Protein AF-A0A6N3UJV8-F1 (afdb_monomer_lite)

Structure (mmCIF, N/CA/C/O backbone):
data_AF-A0A6N3UJV8-F1
#
_entry.id   AF-A0A6N3UJV8-F1
#
loop_
_atom_site.group_PDB
_atom_site.id
_atom_site.type_symbol
_atom_site.label_atom_id
_atom_site.label_alt_id
_atom_site.label_comp_id
_atom_site.label_asym_id
_atom_site.label_entity_id
_atom_site.label_seq_id
_atom_site.pdbx_PDB_ins_code
_atom_site.Cartn_x
_atom_site.Cartn_y
_atom_site.Cartn_z
_atom_site.occupancy
_atom_site.B_iso_or_equiv
_atom_site.auth_seq_id
_atom_site.auth_comp_id
_atom_site.auth_asym_id
_atom_site.auth_atom_id
_atom_site.pdbx_PDB_model_num
ATOM 1 N N . MET A 1 1 ? -66.567 1.136 19.446 1.00 53.69 1 MET A N 1
ATOM 2 C CA . MET A 1 1 ? -65.470 0.662 18.565 1.00 53.69 1 MET A CA 1
ATOM 3 C C . MET A 1 1 ? -64.205 1.534 18.658 1.00 53.69 1 MET A C 1
ATOM 5 O O . MET A 1 1 ? -63.487 1.667 17.682 1.00 53.69 1 MET A O 1
ATOM 9 N N . THR A 1 2 ? -63.887 2.127 19.817 1.00 59.41 2 THR A N 1
ATOM 10 C CA . THR A 1 2 ? -62.878 3.208 19.898 1.00 59.41 2 THR A CA 1
ATOM 11 C C . THR A 1 2 ? -61.662 2.881 20.770 1.00 59.41 2 THR A C 1
ATOM 13 O O . THR A 1 2 ? -60.576 3.353 20.480 1.00 59.41 2 THR A O 1
ATOM 16 N N . ARG A 1 3 ? -61.779 2.022 21.793 1.00 59.78 3 ARG A N 1
ATOM 17 C CA . ARG A 1 3 ? -60.669 1.743 22.732 1.00 59.78 3 ARG A CA 1
ATOM 18 C C . ARG A 1 3 ? -59.623 0.749 22.211 1.00 59.78 3 ARG A C 1
ATOM 20 O O . ARG A 1 3 ? -58.435 0.957 22.416 1.00 59.78 3 ARG A O 1
ATOM 27 N N . ALA A 1 4 ? -60.057 -0.296 21.505 1.00 60.94 4 ALA A N 1
ATOM 28 C CA . ALA A 1 4 ? -59.153 -1.307 20.949 1.00 60.94 4 ALA A CA 1
ATOM 29 C C . ALA A 1 4 ? -58.276 -0.742 19.816 1.00 60.94 4 ALA A C 1
ATOM 31 O O . ALA A 1 4 ? -57.086 -1.027 19.758 1.00 60.94 4 ALA A O 1
ATOM 32 N N . ALA A 1 5 ? -58.839 0.128 18.972 1.00 62.44 5 ALA A N 1
ATOM 33 C CA . ALA A 1 5 ? -58.093 0.806 17.912 1.00 62.44 5 ALA A CA 1
ATOM 34 C C . ALA A 1 5 ? -57.002 1.738 18.475 1.00 62.44 5 ALA A C 1
ATOM 36 O O . ALA A 1 5 ? -55.884 1.752 17.972 1.00 62.44 5 ALA A O 1
ATOM 37 N N . TRP A 1 6 ? -57.295 2.457 19.566 1.00 61.38 6 TRP A N 1
ATOM 38 C CA . TRP A 1 6 ? -56.322 3.319 20.245 1.00 61.38 6 TRP A CA 1
ATOM 39 C C . TRP A 1 6 ? -55.158 2.541 20.871 1.00 61.38 6 TRP A C 1
ATOM 41 O O . TRP A 1 6 ? -54.011 2.968 20.765 1.00 61.38 6 TRP A O 1
ATOM 51 N N . LEU A 1 7 ? -55.428 1.377 21.468 1.00 66.75 7 LEU A N 1
ATOM 52 C CA . LEU A 1 7 ? -54.382 0.519 22.035 1.00 66.75 7 LEU A CA 1
ATOM 53 C C . LEU A 1 7 ? -53.446 -0.045 20.955 1.00 66.75 7 LEU A C 1
ATOM 55 O O . LEU A 1 7 ? -52.239 -0.103 21.171 1.00 66.75 7 LEU A O 1
ATOM 59 N N . ILE A 1 8 ? -53.978 -0.389 19.779 1.00 71.25 8 ILE A N 1
ATOM 60 C CA . ILE A 1 8 ? -53.179 -0.881 18.646 1.00 71.25 8 ILE A CA 1
ATOM 61 C C . ILE A 1 8 ? -52.281 0.233 18.079 1.00 71.25 8 ILE A C 1
ATOM 63 O O . ILE A 1 8 ? -51.116 -0.021 17.778 1.00 71.25 8 ILE A O 1
ATOM 67 N N . VAL A 1 9 ? -52.770 1.477 18.005 1.00 71.19 9 VAL A N 1
ATOM 68 C CA . VAL A 1 9 ? -51.963 2.627 17.551 1.00 71.19 9 VAL A CA 1
ATOM 69 C C . VAL A 1 9 ? -50.834 2.954 18.539 1.00 71.19 9 VAL A C 1
ATOM 71 O O . VAL A 1 9 ? -49.702 3.176 18.115 1.00 71.19 9 VAL A O 1
ATOM 74 N N . ILE A 1 10 ? -51.099 2.923 19.851 1.00 69.69 10 ILE A N 1
ATOM 75 C CA . ILE A 1 10 ? -50.077 3.183 20.884 1.00 69.69 10 ILE A CA 1
ATOM 76 C C . ILE A 1 10 ? -48.995 2.091 20.884 1.00 69.69 10 ILE A C 1
ATOM 78 O O . ILE A 1 10 ? -47.807 2.402 20.965 1.00 69.69 10 ILE A O 1
ATOM 82 N N . CYS A 1 11 ? -49.382 0.820 20.733 1.00 67.50 11 CYS A N 1
ATOM 83 C CA . CYS A 1 11 ? -48.429 -0.291 20.646 1.00 67.50 11 CYS A CA 1
ATOM 84 C C . CYS A 1 11 ? -47.585 -0.231 19.358 1.00 67.50 11 CYS A C 1
ATOM 86 O O . CYS A 1 11 ? -46.389 -0.513 19.388 1.00 67.50 11 CYS A O 1
ATOM 88 N N . GLY A 1 12 ? -48.178 0.207 18.240 1.00 68.50 12 GLY A N 1
ATOM 89 C CA . GLY A 1 12 ? -47.469 0.411 16.974 1.00 68.50 12 GLY A CA 1
ATOM 90 C C . GLY A 1 12 ? -46.432 1.540 17.016 1.00 68.50 12 GLY A C 1
ATOM 91 O O . GLY A 1 12 ? -45.367 1.408 16.415 1.00 68.50 12 GLY A O 1
ATOM 92 N N . LEU A 1 13 ? -46.692 2.625 17.760 1.00 65.44 13 LEU A N 1
ATOM 93 C CA . LEU A 1 13 ? -45.719 3.714 17.942 1.00 65.44 13 LEU A CA 1
ATOM 94 C C . LEU A 1 13 ? -44.533 3.316 18.837 1.00 65.44 13 LEU A C 1
ATOM 96 O O . LEU A 1 13 ? -43.424 3.800 18.618 1.00 65.44 13 LEU A O 1
ATOM 100 N N . ALA A 1 14 ? -44.737 2.421 19.809 1.00 67.50 14 ALA A N 1
ATOM 101 C CA . ALA A 1 14 ? -43.677 1.972 20.717 1.00 67.50 14 ALA A CA 1
ATOM 102 C C . ALA A 1 14 ? -42.589 1.125 20.021 1.00 67.50 14 ALA A C 1
ATOM 104 O O . ALA A 1 14 ? -41.463 1.050 20.506 1.00 67.50 14 ALA A O 1
ATOM 105 N N . LEU A 1 15 ? -42.893 0.530 18.861 1.00 63.72 15 LEU A N 1
ATOM 106 C CA . LEU A 1 15 ? -41.964 -0.308 18.090 1.00 63.72 15 LEU A CA 1
ATOM 107 C C . LEU A 1 15 ? -40.994 0.486 17.192 1.00 63.72 15 LEU A C 1
ATOM 109 O O . LEU A 1 15 ? -40.090 -0.104 16.608 1.00 63.72 15 LEU A O 1
ATOM 113 N N . GLN A 1 16 ? -41.133 1.813 17.087 1.00 65.56 16 GLN A N 1
ATOM 114 C CA . GLN A 1 16 ? -40.237 2.658 16.273 1.00 65.56 16 GLN A CA 1
ATOM 115 C C . GLN A 1 16 ? -38.896 2.968 16.976 1.00 65.56 16 GLN A C 1
ATOM 117 O O . GLN A 1 16 ? -38.000 3.571 16.385 1.00 65.56 16 GLN A O 1
ATOM 122 N N . GLY A 1 17 ? -38.735 2.578 18.243 1.00 67.00 17 GLY A N 1
ATOM 123 C CA . GLY A 1 17 ? -37.595 2.961 19.072 1.00 67.00 17 GLY A CA 1
ATOM 124 C C . GLY A 1 17 ? -36.542 1.869 19.220 1.00 67.00 17 GLY A C 1
ATOM 125 O O . GLY A 1 17 ? -36.471 1.274 20.282 1.00 67.00 17 GLY A O 1
ATOM 126 N N . CYS A 1 18 ? -35.715 1.623 18.198 1.00 70.62 18 CYS A N 1
ATOM 127 C CA . CYS A 1 18 ? -34.376 1.032 18.384 1.00 70.62 18 CYS A CA 1
ATOM 128 C C . CYS A 1 18 ? -33.536 1.101 17.095 1.00 70.62 18 CYS A C 1
ATOM 130 O O . CYS A 1 18 ? -33.082 0.088 16.572 1.00 70.62 18 CYS A O 1
ATOM 132 N N . THR A 1 19 ? -33.303 2.305 16.563 1.00 69.31 19 THR A N 1
ATOM 133 C CA . THR A 1 19 ? -32.187 2.489 15.618 1.00 69.31 19 THR A CA 1
ATOM 134 C C . THR A 1 19 ? -30.991 3.014 16.408 1.00 69.31 19 THR A C 1
ATOM 136 O O . THR A 1 19 ? -31.070 4.135 16.915 1.00 69.31 19 THR A O 1
ATOM 139 N N . PRO A 1 20 ? -29.898 2.242 16.564 1.00 69.19 20 PRO A N 1
ATOM 140 C CA . PRO A 1 20 ? -28.697 2.768 17.191 1.00 69.19 20 PRO A CA 1
ATOM 141 C C . PRO A 1 20 ? -28.190 3.980 16.391 1.00 69.19 20 PRO A C 1
ATOM 143 O O . PRO A 1 20 ? -28.226 3.954 15.155 1.00 69.19 20 PRO A O 1
ATOM 146 N N . PRO A 1 21 ? -27.739 5.056 17.061 1.00 69.44 21 PRO A N 1
ATOM 147 C CA . PRO A 1 21 ? -27.211 6.223 16.372 1.00 69.44 21 PRO A CA 1
ATOM 148 C C . PRO A 1 21 ? -26.047 5.805 15.471 1.00 69.44 21 PRO A C 1
ATOM 150 O O . PRO A 1 21 ? -25.205 4.992 15.861 1.00 69.44 21 PRO A O 1
ATOM 153 N N . LYS A 1 22 ? -26.001 6.355 14.251 1.00 70.19 22 LYS A N 1
ATOM 154 C CA . LYS A 1 22 ? -24.892 6.093 13.327 1.00 70.19 22 LYS A CA 1
ATOM 155 C C . LYS A 1 22 ? -23.582 6.480 14.023 1.00 70.19 22 LYS A C 1
ATOM 157 O O . LYS A 1 22 ? -23.493 7.603 14.527 1.00 70.19 22 LYS A O 1
ATOM 162 N N . PRO A 1 23 ? -22.576 5.590 14.067 1.00 72.06 23 PRO A N 1
ATOM 163 C CA . PRO A 1 23 ? -21.320 5.903 14.723 1.00 72.06 23 PRO A CA 1
ATOM 164 C C . PRO A 1 23 ? -20.666 7.082 14.008 1.00 72.06 23 PRO A C 1
ATOM 166 O O . PRO A 1 23 ? -20.522 7.071 12.784 1.00 72.06 23 PRO A O 1
ATOM 169 N N . VAL A 1 24 ? -20.270 8.095 14.776 1.00 85.00 24 VAL A N 1
ATOM 170 C CA . VAL A 1 24 ? -19.473 9.209 14.260 1.00 85.00 24 VAL A CA 1
ATOM 171 C C . VAL A 1 24 ? -18.154 8.635 13.744 1.00 85.00 24 VAL A C 1
ATOM 173 O O . VAL A 1 24 ? -17.526 7.815 14.421 1.00 85.00 24 VAL A O 1
ATOM 176 N N . ARG A 1 25 ? -17.767 9.016 12.525 1.00 87.31 25 ARG A N 1
ATOM 177 C CA . ARG A 1 25 ? -16.574 8.504 11.843 1.00 87.31 25 ARG A CA 1
ATOM 178 C C . ARG A 1 25 ? -15.498 9.582 11.782 1.00 87.31 25 ARG A C 1
ATOM 180 O O . ARG A 1 25 ? -15.814 10.749 11.571 1.00 87.31 25 ARG A O 1
ATOM 187 N N . LEU A 1 26 ? -14.245 9.171 11.910 1.00 87.25 26 LEU A N 1
ATOM 188 C CA . LEU A 1 26 ? -13.057 9.987 11.685 1.00 87.25 26 LEU A CA 1
ATOM 189 C C . LEU A 1 26 ? -12.296 9.457 10.473 1.00 87.25 26 LEU A C 1
ATOM 191 O O . LEU A 1 26 ? -12.356 8.265 10.153 1.00 87.25 26 LEU A O 1
ATOM 195 N N . GLY A 1 27 ? -11.587 10.359 9.800 1.00 89.38 27 GLY A N 1
ATOM 196 C CA . GLY A 1 27 ? -10.594 9.997 8.801 1.00 89.38 27 GLY A CA 1
ATOM 197 C C . GLY A 1 27 ? -9.254 9.759 9.484 1.00 89.38 27 GLY A C 1
ATOM 198 O O . GLY A 1 27 ? -8.629 10.715 9.934 1.00 89.38 27 GLY A O 1
ATOM 199 N N . ALA A 1 28 ? -8.821 8.504 9.561 1.00 89.81 28 ALA A N 1
ATOM 200 C CA . ALA A 1 28 ? -7.491 8.160 10.041 1.00 89.81 28 ALA A CA 1
ATOM 201 C C . ALA A 1 28 ? -6.479 8.232 8.882 1.00 89.81 28 ALA A C 1
ATOM 203 O O . ALA A 1 28 ? -6.759 7.675 7.810 1.00 89.81 28 ALA A O 1
ATOM 204 N N . PRO A 1 29 ? -5.324 8.899 9.059 1.00 91.12 29 PRO A N 1
ATOM 205 C CA . PRO A 1 29 ? -4.258 8.866 8.068 1.00 91.12 29 PRO A CA 1
ATOM 206 C C . PRO A 1 29 ? -3.732 7.436 7.906 1.00 91.12 29 PRO A C 1
ATOM 208 O O . PRO A 1 29 ? -3.681 6.658 8.858 1.00 91.12 29 PRO A O 1
ATOM 211 N N . ILE A 1 30 ? -3.364 7.086 6.678 1.00 94.00 30 ILE A N 1
ATOM 212 C CA . ILE A 1 30 ? -2.879 5.761 6.304 1.00 94.00 30 ILE A CA 1
ATOM 213 C C . ILE A 1 30 ? -1.391 5.860 5.993 1.00 94.00 30 ILE A C 1
ATOM 215 O O . ILE A 1 30 ? -0.985 6.589 5.086 1.00 94.00 30 ILE A O 1
ATOM 219 N N . GLU A 1 31 ? -0.602 5.062 6.701 1.00 94.19 31 GLU A N 1
ATOM 220 C CA . GLU A 1 31 ? 0.827 4.886 6.479 1.00 94.19 31 GLU A CA 1
ATOM 221 C C . GLU A 1 31 ? 1.145 3.412 6.242 1.00 94.19 31 GLU A C 1
ATOM 223 O O . GLU A 1 31 ? 0.499 2.526 6.802 1.00 94.19 31 GLU A O 1
ATOM 228 N N . GLY A 1 32 ? 2.124 3.146 5.382 1.00 93.62 32 GLY A N 1
ATOM 229 C CA . GLY A 1 32 ? 2.495 1.795 4.985 1.00 93.62 32 GLY A CA 1
ATOM 230 C C . GLY A 1 32 ? 3.963 1.487 5.249 1.00 93.62 32 GLY A C 1
ATOM 231 O O . GLY A 1 32 ? 4.827 2.349 5.083 1.00 93.62 32 GLY A O 1
ATOM 232 N N . TYR A 1 33 ? 4.228 0.228 5.597 1.00 94.56 33 TYR A N 1
ATOM 233 C CA . TYR A 1 33 ? 5.561 -0.350 5.745 1.00 94.56 33 TYR A CA 1
ATOM 234 C C . TYR A 1 33 ? 5.618 -1.701 5.032 1.00 94.56 33 TYR A C 1
ATOM 236 O O . TYR A 1 33 ? 4.718 -2.528 5.181 1.00 94.56 33 TYR A O 1
ATOM 244 N N . SER A 1 34 ? 6.676 -1.933 4.254 1.00 94.31 34 SER A N 1
ATOM 245 C CA . SER A 1 34 ? 6.942 -3.208 3.586 1.00 94.31 34 SER A CA 1
ATOM 246 C C . SER A 1 34 ? 8.296 -3.745 4.024 1.00 94.31 34 SER A C 1
ATOM 248 O O . SER A 1 34 ? 9.327 -3.114 3.812 1.00 94.31 34 SER A O 1
ATOM 250 N N . HIS A 1 35 ? 8.298 -4.956 4.575 1.00 95.12 35 HIS A N 1
ATOM 251 C CA . HIS A 1 35 ? 9.511 -5.704 4.925 1.00 95.12 35 HIS A CA 1
ATOM 252 C C . HIS A 1 35 ? 9.877 -6.745 3.855 1.00 95.12 35 HIS A C 1
ATOM 254 O O . HIS A 1 35 ? 10.530 -7.745 4.145 1.00 95.12 35 HIS A O 1
ATOM 260 N N . THR A 1 36 ? 9.417 -6.552 2.617 1.00 95.56 36 THR A N 1
ATOM 261 C CA . THR A 1 36 ? 9.615 -7.507 1.517 1.00 95.56 36 THR A CA 1
ATOM 262 C C . THR A 1 36 ? 10.340 -6.863 0.340 1.00 95.56 36 THR A C 1
ATOM 264 O O . THR A 1 36 ? 10.371 -5.640 0.216 1.00 95.56 36 THR A O 1
ATOM 267 N N . SER A 1 37 ? 10.882 -7.694 -0.554 1.00 95.75 37 SER A N 1
ATOM 268 C CA . SER A 1 37 ? 11.526 -7.257 -1.800 1.00 95.75 37 SER A CA 1
ATOM 269 C C . SER A 1 37 ? 10.553 -6.759 -2.871 1.00 95.75 37 SER A C 1
ATOM 271 O O . SER A 1 37 ? 10.988 -6.248 -3.899 1.00 95.75 37 SER A O 1
ATOM 273 N N . ALA A 1 38 ? 9.247 -6.918 -2.661 1.00 96.25 38 ALA A N 1
ATOM 274 C CA . ALA A 1 38 ? 8.235 -6.515 -3.620 1.00 96.25 38 ALA A CA 1
ATOM 275 C C . ALA A 1 38 ? 7.796 -5.066 -3.399 1.00 96.25 38 ALA A C 1
ATOM 277 O O . ALA A 1 38 ? 7.759 -4.578 -2.265 1.00 96.25 38 ALA A O 1
ATOM 278 N N . ALA A 1 39 ? 7.397 -4.410 -4.485 1.00 96.62 39 ALA A N 1
ATOM 279 C CA . ALA A 1 39 ? 6.731 -3.120 -4.407 1.00 96.62 39 ALA A CA 1
ATOM 280 C C . ALA A 1 39 ? 5.227 -3.307 -4.172 1.00 96.62 39 ALA A C 1
ATOM 282 O O . ALA A 1 39 ? 4.608 -4.239 -4.696 1.00 96.62 39 ALA A O 1
ATOM 283 N N . ILE A 1 40 ? 4.638 -2.396 -3.400 1.00 97.38 40 ILE A N 1
ATOM 284 C CA . ILE A 1 40 ? 3.190 -2.266 -3.256 1.00 97.38 40 ILE A CA 1
ATOM 285 C C . ILE A 1 40 ? 2.744 -1.102 -4.139 1.00 97.38 40 ILE A C 1
ATOM 287 O O . ILE A 1 40 ? 2.979 0.070 -3.821 1.00 97.38 40 ILE A O 1
ATOM 291 N N . ASN A 1 41 ? 2.129 -1.438 -5.273 1.00 95.88 41 ASN A N 1
ATOM 292 C CA . ASN A 1 41 ? 1.708 -0.470 -6.291 1.00 95.88 41 ASN A CA 1
ATOM 293 C C . ASN A 1 41 ? 0.518 0.368 -5.836 1.00 95.88 41 ASN A C 1
ATOM 295 O O . ASN A 1 41 ? 0.355 1.506 -6.259 1.00 95.88 41 ASN A O 1
ATOM 299 N N . TRP A 1 42 ? -0.330 -0.200 -4.994 1.00 95.31 42 TRP A N 1
ATOM 300 C CA . TRP A 1 42 ? -1.353 0.522 -4.262 1.00 95.31 42 TRP A CA 1
ATOM 301 C C . TRP A 1 42 ? -1.813 -0.354 -3.107 1.00 95.31 42 TRP A C 1
ATOM 303 O O . TRP A 1 42 ? -1.723 -1.585 -3.160 1.00 95.31 42 TRP A O 1
ATOM 313 N N . PHE A 1 43 ? -2.329 0.292 -2.072 1.00 96.88 43 PHE A N 1
ATOM 314 C CA . PHE A 1 43 ? -3.099 -0.384 -1.047 1.00 96.88 43 PHE A CA 1
ATOM 315 C C . PHE A 1 43 ? -4.213 0.523 -0.540 1.00 96.88 43 PHE A C 1
ATOM 317 O O . PHE A 1 43 ? -4.193 1.735 -0.765 1.00 96.88 43 PHE A O 1
ATOM 324 N N . SER A 1 44 ? -5.197 -0.063 0.127 1.00 96.44 44 SER A N 1
ATOM 325 C CA . SER A 1 44 ? -6.282 0.675 0.755 1.00 96.44 44 SER A CA 1
ATOM 326 C C . SER A 1 44 ? -6.685 0.060 2.087 1.00 96.44 44 SER A C 1
ATOM 328 O O . SER A 1 44 ? -6.492 -1.135 2.311 1.00 96.44 44 SER A O 1
ATOM 330 N N . VAL A 1 45 ? -7.263 0.887 2.954 1.00 96.75 45 VAL A N 1
ATOM 331 C CA . VAL A 1 45 ? -7.860 0.493 4.231 1.00 96.75 45 VAL A CA 1
ATOM 332 C C . VAL A 1 45 ? -9.302 0.992 4.241 1.00 96.75 45 VAL A C 1
ATOM 334 O O . VAL A 1 45 ? -9.552 2.198 4.223 1.00 96.75 45 VAL A O 1
ATOM 337 N N . ASN A 1 46 ? -10.268 0.069 4.230 1.00 94.75 46 ASN A N 1
ATOM 338 C CA . ASN A 1 46 ? -11.696 0.359 4.039 1.00 94.75 46 ASN A CA 1
ATOM 339 C C . ASN A 1 46 ? -11.968 1.255 2.810 1.00 94.75 46 ASN A C 1
ATOM 341 O O . ASN A 1 46 ? -12.790 2.168 2.872 1.00 94.75 46 ASN A O 1
ATOM 345 N N . GLY A 1 47 ? -11.243 1.030 1.708 1.00 93.38 47 GLY A N 1
ATOM 346 C CA . GLY A 1 47 ? -11.343 1.826 0.479 1.00 93.38 47 GLY A CA 1
ATOM 347 C C . GLY A 1 47 ? -10.624 3.182 0.517 1.00 93.38 47 GLY A C 1
ATOM 348 O O . GLY A 1 47 ? -10.494 3.822 -0.522 1.00 93.38 47 GLY A O 1
ATOM 349 N N . GLY A 1 48 ? -10.110 3.618 1.673 1.00 94.62 48 GLY A N 1
ATOM 350 C CA . GLY A 1 48 ? -9.214 4.772 1.766 1.00 94.62 48 GLY A CA 1
ATOM 351 C C . GLY A 1 48 ? -7.826 4.416 1.241 1.00 94.62 48 GLY A C 1
ATOM 352 O O . GLY A 1 48 ? -7.239 3.445 1.708 1.00 94.62 48 GLY A O 1
ATOM 353 N N . GLY A 1 49 ? -7.305 5.157 0.263 1.00 94.25 49 GLY A N 1
ATOM 354 C CA . GLY A 1 49 ? -6.035 4.838 -0.399 1.00 94.25 49 GLY A CA 1
ATOM 355 C C . GLY A 1 49 ? -4.797 5.179 0.436 1.00 94.25 49 GLY A C 1
ATOM 356 O O . GLY A 1 49 ? -4.699 6.264 1.006 1.00 94.25 49 GLY A O 1
ATOM 357 N N . GLY A 1 50 ? -3.831 4.262 0.462 1.00 94.25 50 GLY A N 1
ATOM 358 C CA . GLY A 1 50 ? -2.495 4.461 1.023 1.00 94.25 50 GLY A CA 1
ATOM 359 C C . GLY A 1 50 ? -1.462 4.911 -0.023 1.00 94.25 50 GLY A C 1
ATOM 360 O O . GLY A 1 50 ? -1.761 4.942 -1.220 1.00 94.25 50 GLY A O 1
ATOM 361 N N . PRO A 1 51 ? -0.246 5.299 0.399 1.00 93.88 51 PRO A N 1
ATOM 362 C CA . PRO A 1 51 ? 0.847 5.627 -0.518 1.00 93.88 51 PRO A CA 1
ATOM 363 C C . PRO A 1 51 ? 1.415 4.387 -1.232 1.00 93.88 51 PRO A C 1
ATOM 365 O O . PRO A 1 51 ? 1.268 3.257 -0.780 1.00 93.88 51 PRO A O 1
ATOM 368 N N . ASN A 1 52 ? 2.138 4.591 -2.333 1.00 94.50 52 ASN A N 1
ATOM 369 C CA . ASN A 1 52 ? 3.006 3.553 -2.895 1.00 94.50 52 ASN A CA 1
ATOM 370 C C 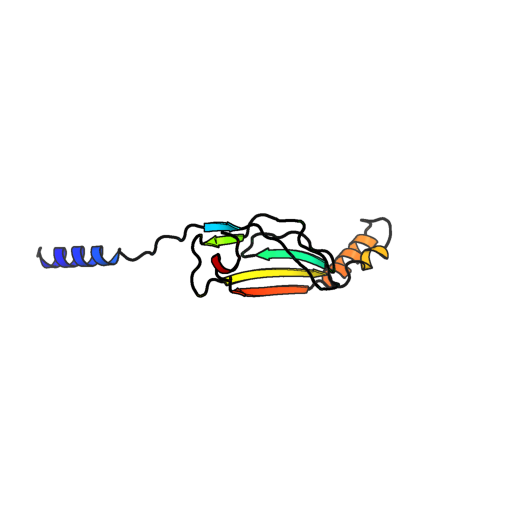. ASN A 1 52 ? 4.128 3.192 -1.912 1.00 94.50 52 ASN A C 1
ATOM 372 O O . ASN A 1 52 ? 4.705 4.088 -1.291 1.00 94.50 52 ASN A O 1
ATOM 376 N N . ILE A 1 53 ? 4.487 1.908 -1.829 1.00 95.69 53 ILE A N 1
ATOM 377 C CA . ILE A 1 53 ? 5.565 1.433 -0.948 1.00 95.69 53 ILE A CA 1
ATOM 378 C C . ILE A 1 53 ? 6.627 0.720 -1.784 1.00 95.69 53 ILE A C 1
ATOM 380 O O . ILE A 1 53 ? 6.337 -0.270 -2.460 1.00 95.69 53 ILE A O 1
ATOM 384 N N . SER A 1 54 ? 7.863 1.214 -1.728 1.00 95.00 54 SER A N 1
ATOM 385 C CA . SER A 1 54 ? 9.015 0.567 -2.362 1.00 95.00 54 SER A CA 1
ATOM 386 C C . SER A 1 54 ? 9.466 -0.664 -1.558 1.00 95.00 54 SER A C 1
ATOM 388 O O . SER A 1 54 ? 9.156 -0.762 -0.364 1.00 95.00 54 SER A O 1
ATOM 390 N N . PRO A 1 55 ? 10.233 -1.587 -2.165 1.00 96.38 55 PRO A N 1
ATOM 391 C CA . PRO A 1 55 ? 10.844 -2.701 -1.441 1.00 96.38 55 PRO A CA 1
ATOM 392 C C . PRO A 1 55 ? 11.585 -2.246 -0.178 1.00 96.38 55 PRO A C 1
ATOM 394 O O . PRO A 1 55 ? 12.297 -1.242 -0.216 1.00 96.38 55 PRO A O 1
ATOM 397 N N . TYR A 1 56 ? 11.418 -2.985 0.921 1.00 95.88 56 TYR A N 1
ATOM 398 C CA . TYR A 1 56 ? 12.086 -2.740 2.211 1.00 95.88 56 TYR A CA 1
ATOM 399 C C . TYR A 1 56 ? 11.999 -1.288 2.721 1.00 95.88 56 TYR A C 1
ATOM 401 O O . TYR A 1 56 ? 12.963 -0.756 3.269 1.00 95.88 56 TYR A O 1
ATOM 409 N N . SER A 1 57 ? 10.859 -0.624 2.519 1.00 95.06 57 SER A N 1
ATOM 410 C CA . SER A 1 57 ? 10.674 0.790 2.867 1.00 95.06 57 SER A CA 1
ATOM 411 C C . SER A 1 57 ? 9.306 1.071 3.497 1.00 95.06 57 SER A C 1
ATOM 413 O O . SER A 1 57 ? 8.434 0.200 3.542 1.00 95.06 57 SER A O 1
ATOM 415 N N . GLY A 1 58 ? 9.113 2.294 3.990 1.00 92.56 58 GLY A N 1
ATOM 416 C CA . GLY A 1 58 ? 7.864 2.761 4.589 1.00 92.56 58 GLY A CA 1
ATOM 417 C C . GLY A 1 58 ? 8.083 3.945 5.524 1.00 92.56 58 GLY A C 1
ATOM 418 O O . GLY A 1 58 ? 9.212 4.409 5.670 1.00 92.56 58 GLY A O 1
ATOM 419 N N . GLY A 1 59 ? 7.011 4.421 6.157 1.00 85.19 59 GLY A N 1
ATOM 420 C CA . GLY A 1 59 ? 7.121 5.309 7.323 1.00 85.19 59 GLY A CA 1
ATOM 421 C C . GLY A 1 59 ? 7.501 6.770 7.095 1.00 85.19 59 GLY A C 1
ATOM 422 O O . GLY A 1 59 ? 7.902 7.444 8.038 1.00 85.19 59 GLY A O 1
ATOM 423 N N . GLY A 1 60 ? 7.445 7.256 5.855 1.00 81.44 60 GLY A N 1
ATOM 424 C CA . GLY A 1 60 ? 7.756 8.654 5.531 1.00 81.44 60 GLY A CA 1
ATOM 425 C C . GLY A 1 60 ? 6.641 9.399 4.802 1.00 81.44 60 GLY A C 1
ATOM 426 O O . GLY A 1 60 ? 6.863 10.522 4.346 1.00 81.44 60 GLY A O 1
ATOM 427 N N . LYS A 1 61 ? 5.475 8.771 4.604 1.00 88.19 61 LYS A N 1
ATOM 428 C CA . LYS A 1 61 ? 4.353 9.340 3.845 1.00 88.19 61 LYS A CA 1
ATOM 429 C C . LYS A 1 61 ? 3.033 8.820 4.384 1.00 88.19 61 LYS A C 1
ATOM 431 O O . LYS A 1 61 ? 2.847 7.614 4.527 1.00 88.19 61 LYS A O 1
ATOM 436 N N . GLN A 1 62 ? 2.095 9.742 4.558 1.00 90.50 62 GLN A N 1
ATOM 437 C CA . GLN A 1 62 ? 0.730 9.439 4.954 1.00 90.50 62 GLN A CA 1
ATOM 438 C C . GLN A 1 62 ? -0.244 9.932 3.889 1.00 90.50 62 GLN A C 1
ATOM 440 O O . GLN A 1 62 ? -0.124 11.061 3.412 1.00 90.50 62 GLN A O 1
ATOM 445 N N . ASN A 1 63 ? -1.220 9.092 3.546 1.00 90.00 63 ASN A N 1
ATOM 446 C CA . ASN A 1 63 ? -2.334 9.457 2.676 1.00 90.00 63 ASN A CA 1
ATOM 447 C C . ASN A 1 63 ? -3.645 9.409 3.466 1.00 90.00 63 ASN A C 1
ATOM 449 O O . ASN A 1 63 ? -3.832 8.568 4.343 1.00 90.00 63 ASN A O 1
ATOM 453 N N . CYS A 1 64 ? -4.564 10.317 3.158 1.00 82.81 64 CYS A N 1
ATOM 454 C CA . CYS A 1 64 ? -5.862 10.398 3.819 1.00 82.81 64 CYS A CA 1
ATOM 455 C C . CYS A 1 64 ? -6.968 9.755 2.961 1.00 82.81 64 CYS A C 1
ATOM 457 O O . CYS A 1 64 ? -6.992 9.966 1.751 1.00 82.81 64 CYS A O 1
ATOM 459 N N . CYS A 1 65 ? -7.934 9.015 3.521 1.00 90.44 65 CYS A N 1
ATOM 460 C CA . CYS A 1 65 ? -8.036 8.529 4.906 1.00 90.44 65 CYS A CA 1
ATOM 461 C C . CYS A 1 65 ? -8.845 7.226 4.978 1.00 90.44 65 CYS A C 1
ATOM 463 O O . CYS A 1 65 ? -9.795 7.034 4.215 1.00 90.44 65 CYS A O 1
ATOM 465 N N . ALA A 1 66 ? -8.548 6.385 5.970 1.00 91.75 66 ALA A N 1
ATOM 466 C CA . ALA A 1 66 ? -9.407 5.273 6.358 1.00 91.75 66 ALA A CA 1
ATOM 467 C C . ALA A 1 66 ? -10.561 5.793 7.225 1.00 91.75 66 ALA A C 1
ATOM 469 O O . ALA A 1 66 ? -10.334 6.461 8.233 1.00 91.75 66 ALA A O 1
ATOM 470 N N . SER A 1 67 ? -11.808 5.479 6.866 1.00 91.06 67 SER A N 1
ATOM 471 C CA . SER A 1 67 ? -12.958 5.828 7.706 1.00 91.06 67 SER A CA 1
ATOM 472 C C . SER A 1 67 ? -13.079 4.844 8.869 1.00 91.06 67 SER A C 1
ATOM 474 O O . SER A 1 67 ? -13.414 3.674 8.652 1.00 91.06 67 SER A O 1
ATOM 476 N N . LEU A 1 68 ? -12.872 5.324 10.095 1.00 91.94 68 LEU A N 1
ATOM 477 C CA . LEU A 1 68 ? -12.967 4.553 11.339 1.00 91.94 68 LEU A CA 1
ATOM 478 C C . LEU A 1 68 ? -13.972 5.197 12.307 1.00 91.94 68 LEU A C 1
ATOM 480 O O . LEU A 1 68 ? -14.212 6.398 12.212 1.00 91.94 68 LEU A O 1
ATOM 484 N N . PRO A 1 69 ? -14.619 4.439 13.208 1.00 91.44 69 PRO A N 1
ATOM 485 C CA . PRO A 1 69 ? -15.438 5.036 14.262 1.00 91.44 69 PRO A CA 1
ATOM 486 C C . PRO A 1 69 ? -14.577 5.854 15.238 1.00 91.44 69 PRO A C 1
ATOM 488 O O . PRO A 1 69 ? -13.437 5.500 15.500 1.00 91.44 69 PRO A O 1
ATOM 491 N N . VAL A 1 70 ? -15.133 6.927 15.813 1.00 89.12 70 VAL A N 1
ATOM 492 C CA . VAL A 1 70 ? -14.449 7.722 16.860 1.00 89.12 70 VAL A CA 1
ATOM 493 C C . VAL A 1 70 ? -14.133 6.868 18.086 1.00 89.12 70 VAL A C 1
ATOM 495 O O . VAL A 1 70 ? -13.076 7.001 18.688 1.00 89.12 70 VAL A O 1
ATOM 498 N N . LYS A 1 71 ? -15.080 6.010 18.476 1.00 88.69 71 LYS A N 1
ATOM 499 C CA . LYS A 1 71 ? -14.939 5.110 19.617 1.00 88.69 71 LYS A CA 1
ATOM 500 C C . LYS A 1 71 ? -14.616 3.718 19.111 1.00 88.69 71 LYS A C 1
ATOM 502 O O . LYS A 1 71 ? -15.369 3.169 18.302 1.00 88.69 71 LYS A O 1
ATOM 507 N N . TRP A 1 72 ? -13.530 3.156 19.618 1.00 92.12 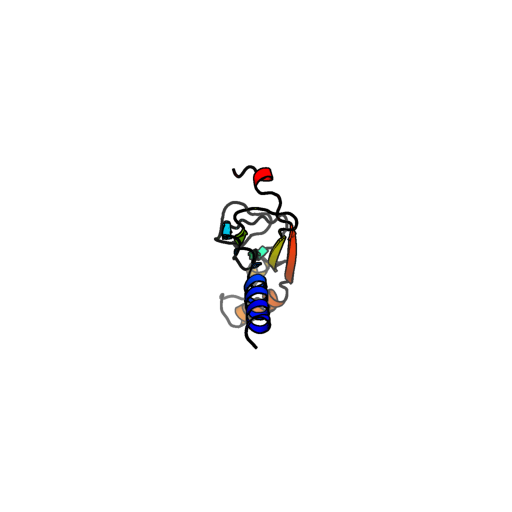72 TRP A N 1
ATOM 508 C CA . TRP A 1 72 ? -13.224 1.753 19.409 1.00 92.12 72 TRP A CA 1
ATOM 509 C C . TRP A 1 72 ? -14.289 0.865 20.075 1.00 92.12 72 TRP A C 1
ATOM 511 O O . TRP A 1 72 ? -14.915 1.250 21.066 1.00 92.12 72 TRP A O 1
ATOM 521 N N . HIS A 1 73 ? -14.505 -0.330 19.527 1.00 91.25 73 HIS A N 1
ATOM 522 C CA . HIS A 1 73 ? -15.324 -1.364 20.154 1.00 91.25 73 HIS A CA 1
ATOM 523 C C . HIS A 1 73 ? -14.764 -2.762 19.851 1.00 91.25 73 HIS A C 1
ATOM 525 O O . HIS A 1 73 ? -14.136 -2.954 18.803 1.00 91.25 73 HIS A O 1
ATOM 531 N N . PRO A 1 74 ? -15.039 -3.767 20.706 1.00 94.00 74 PRO A N 1
ATOM 532 C CA . PRO A 1 74 ? -14.657 -5.146 20.430 1.00 94.00 74 PRO A CA 1
ATOM 533 C C . PRO A 1 74 ? -15.181 -5.616 19.071 1.00 94.00 74 PRO A C 1
ATOM 535 O O . PRO A 1 74 ? -16.322 -5.333 18.695 1.00 94.00 74 PRO A O 1
ATOM 538 N N . GLY A 1 75 ? -14.327 -6.314 18.322 1.00 93.81 75 GLY A N 1
ATOM 539 C CA . GLY A 1 75 ? -14.644 -6.799 16.978 1.00 93.81 75 GLY A CA 1
ATOM 540 C C . GLY A 1 75 ? -14.545 -5.748 15.867 1.00 93.81 75 GLY A C 1
ATOM 541 O O . GLY A 1 75 ? -14.945 -6.036 14.742 1.00 93.81 75 GLY A O 1
ATOM 542 N N . LEU A 1 76 ? -14.022 -4.545 16.137 1.00 94.31 76 LEU A N 1
ATOM 543 C CA . LEU A 1 76 ? -13.730 -3.577 15.081 1.00 94.31 76 LEU A CA 1
ATOM 544 C C . LEU A 1 76 ? -12.653 -4.129 14.134 1.00 94.31 76 LEU A C 1
ATOM 546 O O . LEU A 1 76 ? -11.531 -4.418 14.544 1.00 94.31 76 LEU A O 1
ATOM 550 N N . THR A 1 77 ? -12.988 -4.239 12.850 1.00 96.06 77 THR A N 1
ATOM 551 C CA . THR A 1 77 ? -12.076 -4.702 11.798 1.00 96.06 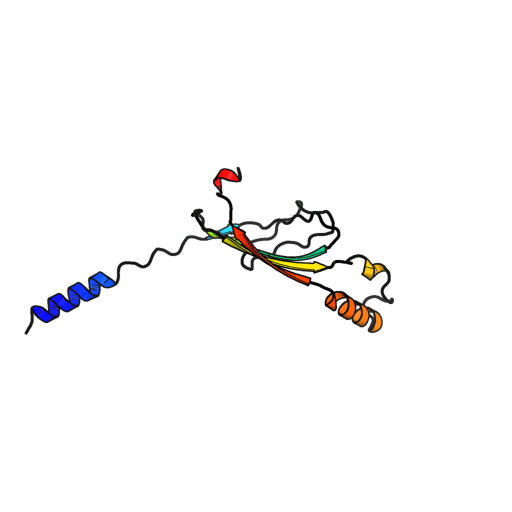77 THR A CA 1
ATOM 552 C C . THR A 1 77 ? -11.983 -3.702 10.658 1.00 96.06 77 THR A C 1
ATOM 554 O O . THR A 1 77 ? -12.932 -2.964 10.378 1.00 96.06 77 THR A O 1
ATOM 557 N N . VAL A 1 78 ? -10.873 -3.753 9.933 1.00 96.12 78 VAL A N 1
ATOM 558 C CA . VAL A 1 78 ? -10.691 -3.078 8.647 1.00 96.12 78 VAL A CA 1
ATOM 559 C C . VAL A 1 78 ? -10.455 -4.094 7.543 1.00 96.12 78 VAL A C 1
ATOM 561 O O . VAL A 1 78 ? -9.902 -5.170 7.767 1.00 96.12 78 VAL A O 1
ATOM 564 N N . VAL A 1 79 ? -10.861 -3.734 6.334 1.00 97.50 79 VAL A N 1
ATOM 565 C CA . VAL A 1 79 ? -10.500 -4.452 5.117 1.00 97.50 79 VAL A CA 1
ATOM 566 C C . VAL A 1 79 ? -9.274 -3.777 4.527 1.00 97.50 79 VAL A C 1
ATOM 568 O O . VAL A 1 79 ? -9.319 -2.589 4.212 1.00 97.50 79 VAL A O 1
ATOM 571 N N . VAL A 1 80 ? -8.194 -4.535 4.379 1.00 97.69 80 VAL A N 1
ATOM 572 C CA . VAL A 1 80 ? -6.971 -4.095 3.713 1.00 97.69 80 VAL A CA 1
ATOM 573 C C . VAL A 1 80 ? -6.875 -4.802 2.373 1.00 97.69 80 VAL A C 1
ATOM 575 O O . VAL A 1 80 ? -6.941 -6.029 2.313 1.00 97.69 80 VAL A O 1
ATOM 578 N N . GLU A 1 81 ? -6.714 -4.035 1.305 1.00 98.19 81 GLU A N 1
ATOM 579 C CA . GLU A 1 81 ? -6.530 -4.546 -0.056 1.00 98.19 81 GLU A CA 1
ATOM 580 C C . GLU A 1 81 ? -5.263 -3.955 -0.642 1.00 98.19 81 GLU A C 1
ATOM 582 O O . GLU A 1 81 ? -4.989 -2.776 -0.424 1.00 98.19 81 GLU A O 1
ATOM 587 N N . TRP A 1 82 ? -4.481 -4.756 -1.359 1.00 97.88 82 TRP A N 1
ATOM 588 C CA . TRP A 1 82 ? -3.244 -4.279 -1.967 1.00 97.88 82 TRP A CA 1
ATOM 589 C C . TRP A 1 82 ? -2.856 -5.063 -3.211 1.00 97.88 82 TRP A C 1
ATOM 591 O O . TRP A 1 82 ? -3.208 -6.234 -3.382 1.00 97.88 82 TRP A O 1
ATOM 601 N N . GLU A 1 83 ? -2.081 -4.411 -4.069 1.00 98.19 83 GLU A N 1
ATOM 602 C CA . GLU A 1 83 ? -1.457 -5.019 -5.236 1.00 98.19 83 GLU A CA 1
ATOM 603 C C . GLU A 1 83 ? 0.060 -5.031 -5.085 1.00 98.19 83 GLU A C 1
ATOM 605 O O . GLU A 1 83 ? 0.684 -4.034 -4.713 1.00 98.19 83 GLU A O 1
ATOM 610 N N . LYS A 1 84 ? 0.646 -6.185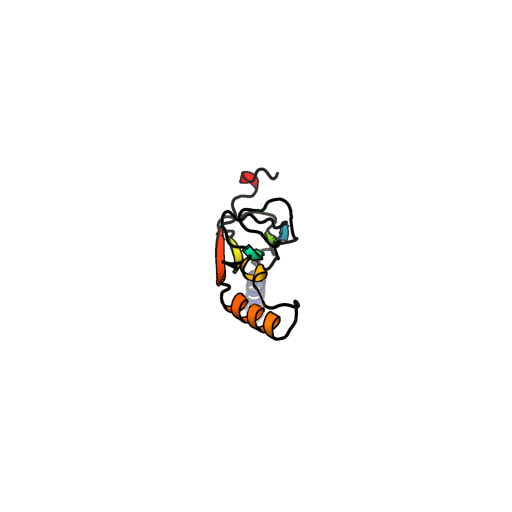 -5.385 1.00 97.44 84 LYS A N 1
ATOM 611 C CA . LYS A 1 84 ? 2.063 -6.481 -5.226 1.00 97.44 84 LYS A CA 1
ATOM 612 C C . LYS A 1 84 ? 2.712 -6.707 -6.590 1.00 97.44 84 LYS A C 1
ATOM 614 O O . LYS A 1 84 ? 2.294 -7.614 -7.317 1.00 97.44 84 LYS A O 1
ATOM 619 N N . ASP A 1 85 ? 3.778 -5.959 -6.869 1.00 97.88 85 ASP A N 1
ATOM 620 C CA . ASP A 1 85 ? 4.729 -6.221 -7.954 1.00 97.88 85 ASP A CA 1
ATOM 621 C C . ASP A 1 85 ? 5.966 -6.944 -7.388 1.00 97.88 85 ASP A C 1
ATOM 623 O O . ASP A 1 85 ? 6.757 -6.332 -6.658 1.00 97.88 85 ASP A O 1
ATOM 627 N N . PRO A 1 86 ? 6.155 -8.244 -7.682 1.00 96.00 86 PRO A N 1
ATOM 628 C CA . PRO A 1 86 ? 7.303 -8.993 -7.185 1.00 96.00 86 PRO A CA 1
ATOM 629 C C . PRO A 1 86 ? 8.636 -8.599 -7.842 1.00 96.00 86 PRO A C 1
ATOM 631 O O . PRO A 1 86 ? 9.673 -8.874 -7.247 1.00 96.00 86 PRO A O 1
ATOM 634 N N . ASN A 1 87 ? 8.630 -7.969 -9.024 1.00 96.19 87 ASN A N 1
ATOM 635 C CA . ASN A 1 87 ? 9.830 -7.713 -9.828 1.00 96.19 87 ASN A CA 1
ATOM 636 C C . ASN A 1 87 ? 9.884 -6.257 -10.333 1.00 96.19 87 ASN A C 1
ATOM 638 O O . ASN A 1 87 ? 10.102 -5.995 -11.514 1.00 96.19 87 ASN A O 1
ATOM 642 N N . VAL A 1 88 ? 9.707 -5.283 -9.435 1.00 94.38 88 VAL A N 1
ATOM 643 C CA . VAL A 1 88 ? 9.621 -3.845 -9.779 1.00 94.38 88 VAL A CA 1
ATOM 644 C C . VAL A 1 88 ? 10.802 -3.317 -10.621 1.00 94.38 88 VAL A C 1
ATOM 646 O O . VAL A 1 88 ? 10.654 -2.382 -11.413 1.00 94.38 88 VAL A O 1
ATOM 649 N N . TYR A 1 89 ? 11.978 -3.937 -10.495 1.00 95.00 89 TYR A N 1
ATOM 650 C CA . TYR A 1 89 ? 13.199 -3.537 -11.200 1.00 95.00 89 TYR A CA 1
ATOM 651 C C . TYR A 1 89 ? 13.332 -4.101 -12.625 1.00 95.00 89 TYR A C 1
ATOM 653 O O . TYR A 1 89 ? 14.200 -3.638 -13.365 1.00 95.00 89 TYR A O 1
ATOM 661 N N . ASP A 1 90 ? 12.458 -5.017 -13.063 1.00 95.50 90 ASP A N 1
ATOM 662 C CA . ASP A 1 90 ? 12.492 -5.583 -14.426 1.00 95.50 90 ASP A CA 1
ATOM 663 C C . ASP A 1 90 ? 12.386 -4.495 -15.505 1.00 95.50 90 ASP A C 1
ATOM 665 O O . ASP A 1 90 ? 12.943 -4.631 -16.598 1.00 95.50 90 ASP A O 1
ATOM 669 N N . SER A 1 91 ? 11.718 -3.383 -15.178 1.00 91.81 91 SER A N 1
ATOM 670 C CA . SER A 1 91 ? 11.514 -2.235 -16.068 1.00 91.81 91 SER A CA 1
ATOM 671 C C . SER A 1 91 ? 12.801 -1.582 -16.583 1.00 91.81 91 SER A C 1
ATOM 673 O O . SER A 1 91 ? 12.776 -0.937 -17.633 1.00 91.81 91 SER A O 1
ATOM 675 N N . ILE A 1 92 ? 13.936 -1.795 -15.907 1.00 94.44 92 ILE A N 1
ATOM 676 C CA . ILE A 1 92 ? 15.262 -1.320 -16.337 1.00 94.44 92 ILE A CA 1
ATOM 677 C C . ILE A 1 92 ? 15.669 -1.946 -17.682 1.00 94.44 92 ILE A C 1
ATOM 679 O O . ILE A 1 92 ? 16.314 -1.287 -18.500 1.00 94.44 92 ILE A O 1
ATOM 683 N N . ASN A 1 93 ? 15.256 -3.192 -17.929 1.00 95.88 93 ASN A N 1
ATOM 684 C CA . ASN A 1 93 ? 15.647 -3.977 -19.101 1.00 95.88 93 ASN A CA 1
ATOM 685 C C . ASN A 1 93 ? 14.594 -3.963 -20.223 1.00 95.88 93 ASN A C 1
ATOM 687 O O . ASN A 1 93 ? 14.708 -4.720 -21.187 1.00 95.88 93 ASN A O 1
ATOM 691 N N . TRP A 1 94 ? 13.549 -3.138 -20.115 1.00 96.38 94 TRP A N 1
ATOM 692 C CA . TRP A 1 94 ? 12.484 -3.099 -21.120 1.00 96.38 94 TRP A CA 1
ATOM 693 C C . TRP A 1 94 ? 12.922 -2.408 -22.424 1.00 96.38 94 TRP A C 1
ATOM 695 O O . TRP A 1 94 ? 13.828 -1.567 -22.410 1.00 96.38 94 TRP A O 1
ATOM 705 N N . PRO A 1 95 ? 12.254 -2.712 -23.559 1.00 97.44 95 PRO A N 1
ATOM 706 C CA . PRO A 1 95 ? 12.533 -2.071 -24.842 1.00 97.44 95 PRO A CA 1
ATOM 707 C C . PRO A 1 95 ? 12.483 -0.540 -24.769 1.00 97.44 95 PRO A C 1
ATOM 709 O O . PRO A 1 95 ? 11.576 0.037 -24.174 1.00 97.44 95 PRO A O 1
ATOM 712 N N . LYS A 1 96 ? 13.442 0.130 -25.413 1.00 95.31 96 LYS A N 1
ATOM 713 C CA . LYS A 1 96 ? 13.485 1.594 -25.552 1.00 95.31 96 LYS A CA 1
ATOM 714 C C . LYS A 1 96 ? 12.950 2.013 -26.937 1.00 95.31 96 LYS A C 1
ATOM 716 O O . LYS A 1 96 ? 13.083 1.233 -27.876 1.00 95.31 96 LYS A O 1
ATOM 721 N N . PRO A 1 97 ? 12.406 3.233 -27.100 1.00 95.69 97 PRO A N 1
ATOM 722 C CA . PRO A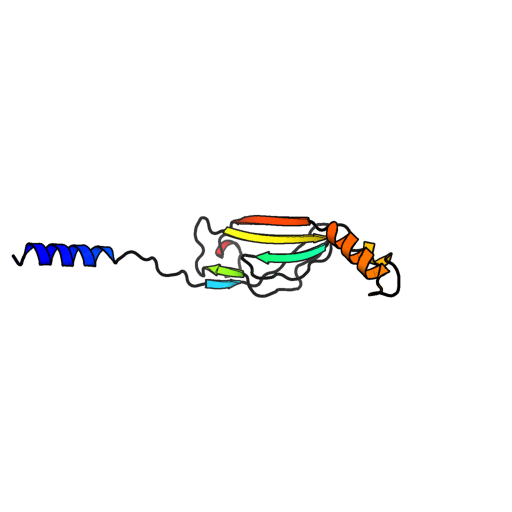 1 97 ? 12.176 4.232 -26.062 1.00 95.69 97 PRO A CA 1
ATOM 723 C C . PRO A 1 97 ? 10.995 3.854 -25.162 1.00 95.69 97 PRO A C 1
ATOM 725 O O . PRO A 1 97 ? 10.127 3.055 -25.529 1.00 95.69 97 PRO A O 1
ATOM 728 N N . ARG A 1 98 ? 10.967 4.461 -23.973 1.00 94.38 98 ARG A N 1
ATOM 729 C CA . ARG A 1 98 ? 9.820 4.389 -23.065 1.00 94.38 98 ARG A CA 1
ATOM 730 C C . ARG A 1 98 ? 8.553 4.822 -23.815 1.00 94.38 98 ARG A C 1
ATOM 732 O O . ARG A 1 98 ? 8.615 5.745 -24.620 1.00 94.38 98 ARG A O 1
ATOM 739 N N . TYR A 1 99 ? 7.433 4.154 -23.542 1.00 93.12 99 TYR A N 1
ATOM 740 C CA . TYR A 1 99 ? 6.124 4.391 -24.177 1.00 93.12 99 TYR A CA 1
ATOM 741 C C . TYR A 1 99 ? 6.002 4.023 -25.668 1.00 93.12 99 TYR A C 1
ATOM 743 O O . TYR A 1 99 ? 4.963 4.283 -26.264 1.00 93.12 99 TYR A O 1
ATOM 751 N N . SER A 1 100 ? 7.001 3.371 -26.273 1.00 97.06 100 SER A N 1
ATOM 752 C CA . SER A 1 100 ? 6.818 2.697 -27.570 1.00 97.06 100 SER A CA 1
ATOM 753 C C . SER A 1 100 ? 5.827 1.526 -27.472 1.00 97.06 100 SER A C 1
ATOM 755 O O . SER A 1 100 ? 5.523 1.048 -26.375 1.00 97.06 100 SER A O 1
ATOM 757 N N . ASP A 1 101 ? 5.366 0.999 -28.609 1.00 98.00 101 ASP A N 1
ATOM 758 C CA . ASP A 1 101 ? 4.495 -0.187 -28.639 1.00 98.00 101 ASP A CA 1
ATOM 759 C C . ASP A 1 101 ? 5.154 -1.403 -27.976 1.00 98.00 101 ASP A C 1
ATOM 761 O O . ASP A 1 101 ? 4.520 -2.119 -27.196 1.00 98.00 101 ASP A O 1
ATOM 765 N N . ALA A 1 102 ? 6.452 -1.604 -28.226 1.00 97.62 102 ALA A N 1
ATOM 766 C CA . ALA A 1 102 ? 7.232 -2.672 -27.609 1.00 97.62 102 ALA A CA 1
ATOM 767 C C . ALA A 1 102 ? 7.350 -2.491 -26.085 1.00 97.62 102 ALA A C 1
ATOM 769 O O . ALA A 1 102 ? 7.154 -3.450 -25.337 1.00 97.62 102 ALA A O 1
ATOM 770 N N . TRP A 1 103 ? 7.606 -1.263 -25.613 1.00 97.25 103 TRP A N 1
ATOM 771 C CA . TRP A 1 103 ? 7.636 -0.952 -24.179 1.00 97.25 103 TRP A CA 1
ATOM 772 C C . TRP A 1 103 ? 6.266 -1.174 -23.530 1.00 97.25 103 TRP A C 1
ATOM 774 O O . TRP A 1 103 ? 6.170 -1.796 -22.476 1.00 97.25 103 TRP A O 1
ATOM 784 N N . SER A 1 104 ? 5.192 -0.721 -24.178 1.00 96.94 104 SER A N 1
ATOM 785 C CA . SER A 1 104 ? 3.819 -0.859 -23.680 1.00 96.94 104 SER A CA 1
ATOM 786 C C . SER A 1 104 ? 3.378 -2.322 -23.632 1.00 96.94 104 SER A C 1
ATOM 788 O O . SER A 1 104 ? 2.689 -2.738 -22.700 1.00 96.94 104 SER A O 1
ATOM 790 N N . LYS A 1 105 ? 3.814 -3.139 -24.600 1.00 97.94 105 LYS A N 1
ATOM 791 C CA . LYS A 1 105 ? 3.627 -4.593 -24.570 1.00 97.94 105 LYS A CA 1
ATOM 792 C C . LYS A 1 105 ? 4.333 -5.219 -23.366 1.00 97.94 105 LYS A C 1
ATOM 794 O O . LYS A 1 105 ? 3.665 -5.930 -22.619 1.00 97.94 105 LYS A O 1
ATOM 799 N N . ALA A 1 106 ? 5.607 -4.895 -23.137 1.00 97.50 106 ALA A N 1
ATOM 800 C CA . ALA A 1 106 ? 6.354 -5.374 -21.971 1.00 97.50 106 ALA A CA 1
ATOM 801 C C . ALA A 1 106 ? 5.707 -4.929 -20.646 1.00 97.50 106 ALA A C 1
ATOM 803 O O . ALA A 1 106 ? 5.578 -5.731 -19.726 1.00 97.50 106 ALA A O 1
ATOM 804 N N . ALA A 1 107 ? 5.212 -3.688 -20.572 1.00 96.44 107 ALA A N 1
ATOM 805 C CA . ALA A 1 107 ? 4.506 -3.174 -19.401 1.00 96.44 107 ALA A CA 1
ATOM 806 C C . ALA A 1 107 ? 3.243 -3.980 -19.075 1.00 96.44 107 ALA A C 1
ATOM 808 O O . ALA A 1 107 ? 3.033 -4.345 -17.921 1.00 96.44 107 ALA A O 1
ATOM 809 N N . ARG A 1 108 ? 2.428 -4.313 -20.084 1.00 97.06 108 ARG A N 1
ATOM 810 C CA . ARG A 1 108 ? 1.234 -5.159 -19.899 1.00 97.06 108 ARG A CA 1
ATOM 811 C C . ARG A 1 108 ? 1.595 -6.578 -19.468 1.00 97.06 108 ARG A C 1
ATOM 813 O O . ARG A 1 108 ? 0.966 -7.116 -18.565 1.00 97.06 108 ARG A O 1
ATOM 820 N N . GLU A 1 109 ? 2.608 -7.176 -20.095 1.00 97.06 109 GLU A N 1
ATOM 821 C CA . GLU A 1 109 ? 3.099 -8.515 -19.735 1.00 97.06 109 GLU A CA 1
ATOM 822 C C . GLU A 1 109 ? 3.651 -8.556 -18.306 1.00 97.06 109 GLU A C 1
ATOM 824 O O . GLU A 1 109 ? 3.488 -9.550 -17.600 1.00 97.06 109 GLU A O 1
ATOM 829 N N . HIS A 1 110 ? 4.276 -7.469 -17.857 1.00 97.25 110 HIS A N 1
ATOM 830 C CA . HIS A 1 110 ? 4.751 -7.323 -16.488 1.00 97.25 110 HIS A CA 1
ATOM 831 C C . HIS A 1 110 ? 3.605 -7.147 -15.491 1.00 97.25 110 HIS A C 1
ATOM 833 O O . HIS A 1 110 ? 3.541 -7.875 -14.503 1.00 97.25 110 HIS A O 1
ATOM 839 N N . GLN A 1 111 ? 2.656 -6.252 -15.785 1.00 96.50 111 GLN A N 1
ATOM 840 C CA . GLN A 1 111 ? 1.458 -6.031 -14.965 1.00 96.50 111 GLN A CA 1
ATOM 841 C C . GLN A 1 111 ? 0.616 -7.301 -14.796 1.00 96.50 111 GLN A C 1
ATOM 843 O O . GLN A 1 111 ? 0.019 -7.508 -13.743 1.00 96.50 111 GLN A O 1
ATOM 848 N N . ALA A 1 112 ? 0.606 -8.194 -15.790 1.00 97.06 112 ALA A N 1
ATOM 849 C CA . ALA A 1 112 ? -0.081 -9.483 -15.697 1.00 97.06 112 ALA A CA 1
ATOM 850 C C . ALA A 1 112 ? 0.477 -10.404 -14.592 1.00 97.06 112 ALA A C 1
ATOM 852 O O . ALA A 1 112 ? -0.202 -11.343 -14.182 1.00 97.06 112 ALA A O 1
ATOM 853 N N . LYS A 1 113 ? 1.694 -10.146 -14.094 1.00 97.06 113 LYS A N 1
ATOM 854 C CA . LYS A 1 113 ? 2.326 -10.898 -12.996 1.00 97.06 113 LYS A CA 1
ATOM 855 C C . LYS A 1 113 ? 1.989 -10.332 -11.617 1.00 97.06 113 LYS A C 1
ATOM 857 O O . LYS A 1 113 ? 2.417 -10.891 -10.606 1.00 97.06 113 LYS A O 1
ATOM 862 N N . TYR A 1 114 ? 1.279 -9.207 -11.553 1.00 97.94 114 TYR A N 1
ATOM 863 C CA . TYR A 1 114 ? 0.921 -8.590 -10.285 1.00 97.94 114 TYR A CA 1
ATOM 864 C C . TYR A 1 114 ? -0.083 -9.459 -9.548 1.00 97.94 114 TYR A C 1
ATOM 866 O O . TYR A 1 114 ? -0.965 -10.082 -10.137 1.00 97.94 114 TYR A O 1
ATOM 874 N N . THR A 1 115 ? 0.052 -9.494 -8.228 1.00 98.19 115 THR A N 1
ATOM 875 C CA . THR A 1 115 ? -0.861 -10.251 -7.371 1.00 98.19 115 THR A CA 1
ATOM 876 C C . THR A 1 115 ? -1.655 -9.290 -6.515 1.00 98.19 115 THR A C 1
ATOM 878 O O . THR A 1 115 ? -1.106 -8.330 -5.975 1.00 98.19 115 THR A O 1
ATOM 881 N N . ARG A 1 116 ? -2.956 -9.546 -6.403 1.00 98.31 116 ARG A N 1
ATOM 882 C CA . ARG A 1 116 ? -3.856 -8.780 -5.547 1.00 98.31 116 ARG A CA 1
ATOM 883 C C . ARG A 1 116 ? -4.210 -9.600 -4.332 1.00 98.31 116 ARG A C 1
ATOM 885 O O . ARG A 1 116 ? -4.436 -10.804 -4.430 1.00 98.31 116 ARG A O 1
ATOM 892 N N . HIS A 1 117 ? -4.258 -8.922 -3.204 1.00 98.00 117 HIS A N 1
ATOM 893 C CA . HIS A 1 117 ? -4.436 -9.537 -1.906 1.00 98.00 117 HIS A CA 1
ATOM 894 C C . HIS A 1 117 ? -5.464 -8.753 -1.110 1.00 98.00 117 HIS A C 1
ATOM 896 O O . HIS A 1 117 ? -5.656 -7.552 -1.317 1.00 98.00 117 HIS A O 1
ATOM 902 N N . ARG A 1 118 ? -6.116 -9.455 -0.189 1.00 98.31 118 ARG A N 1
ATOM 903 C CA . ARG A 1 118 ? -7.125 -8.898 0.698 1.00 98.31 118 ARG A CA 1
ATOM 904 C C . ARG A 1 118 ? -7.022 -9.556 2.061 1.00 98.31 118 ARG A C 1
ATOM 906 O O . ARG A 1 118 ? -6.947 -10.779 2.150 1.00 98.31 118 ARG A O 1
ATOM 913 N N . ALA A 1 119 ? -7.085 -8.752 3.111 1.00 98.25 119 ALA A N 1
ATOM 914 C CA . ALA A 1 119 ? -7.123 -9.214 4.487 1.00 98.25 119 ALA A CA 1
ATOM 915 C C . ALA A 1 119 ? -8.191 -8.451 5.271 1.00 98.25 119 ALA A C 1
ATOM 917 O O . ALA A 1 119 ? -8.418 -7.264 5.046 1.00 98.25 119 ALA A O 1
ATOM 918 N N . VAL A 1 120 ? -8.846 -9.140 6.202 1.00 97.88 120 VAL A N 1
ATOM 919 C CA . VAL A 1 120 ? -9.684 -8.503 7.221 1.00 97.88 120 VAL A CA 1
ATOM 920 C C . VAL A 1 120 ? -8.884 -8.532 8.510 1.00 97.88 120 VAL A C 1
ATOM 922 O O . VAL A 1 120 ? -8.560 -9.610 9.004 1.00 97.88 120 VAL A O 1
ATOM 925 N N . VAL A 1 121 ? -8.514 -7.358 9.009 1.00 96.69 121 VAL A N 1
ATOM 926 C CA . VAL A 1 121 ? -7.570 -7.213 10.120 1.00 96.69 121 VAL A CA 1
ATOM 927 C C . VAL A 1 121 ? -8.291 -6.572 11.305 1.00 96.69 121 VAL A C 1
ATOM 929 O O . VAL A 1 121 ? -8.996 -5.576 11.107 1.00 96.69 121 VAL A O 1
ATOM 932 N N . PRO A 1 122 ? -8.162 -7.117 12.529 1.00 95.62 122 PRO A N 1
ATOM 933 C CA . PRO A 1 122 ? -8.684 -6.464 13.720 1.00 95.62 122 PRO A CA 1
ATOM 934 C C . PRO A 1 122 ? -7.940 -5.151 13.972 1.00 95.62 122 PRO A C 1
ATOM 936 O O . PRO A 1 122 ? -6.719 -5.075 13.852 1.00 95.62 122 PRO A O 1
ATOM 939 N N . VAL A 1 123 ? -8.688 -4.116 14.334 1.00 93.06 123 VAL A N 1
ATOM 940 C CA . VAL A 1 123 ? -8.122 -2.847 14.787 1.00 93.06 123 VAL A CA 1
ATOM 941 C C . VAL A 1 123 ? -7.865 -2.976 16.281 1.00 93.06 123 VAL A C 1
ATOM 943 O O . VAL A 1 123 ? -8.784 -3.301 17.034 1.00 93.06 123 VAL A O 1
ATOM 946 N N . VAL A 1 124 ? -6.628 -2.742 16.710 1.00 92.12 124 VAL A N 1
ATOM 947 C CA . VAL A 1 124 ? -6.278 -2.705 18.139 1.00 92.12 124 VAL A CA 1
ATOM 948 C C . VAL A 1 124 ? -6.962 -1.524 18.836 1.00 92.12 124 VAL A C 1
ATOM 950 O O . VAL A 1 124 ? -7.412 -0.590 18.165 1.00 92.12 124 VAL A O 1
ATOM 953 N N . GLN A 1 125 ? -7.083 -1.575 20.166 1.00 90.88 125 GLN A N 1
ATOM 954 C CA . GLN A 1 125 ? -7.665 -0.462 20.922 1.00 90.88 125 GLN A CA 1
ATOM 955 C C . GLN A 1 125 ? -6.851 0.809 20.685 1.00 90.88 125 GLN A C 1
ATOM 957 O O . GLN A 1 125 ? -5.632 0.756 20.531 1.00 90.88 125 GLN A O 1
ATOM 962 N N . TYR A 1 126 ? -7.530 1.951 20.610 1.00 88.00 126 TYR A N 1
ATOM 963 C CA . TYR A 1 126 ? -6.865 3.212 20.281 1.00 88.00 126 TYR A CA 1
ATOM 964 C C . TYR A 1 126 ? -5.928 3.666 21.402 1.00 88.00 126 TYR A C 1
ATOM 966 O O . TYR A 1 126 ? -4.873 4.230 21.128 1.00 88.00 126 TYR A O 1
ATOM 974 N N . GLU A 1 127 ? -6.280 3.356 22.644 1.00 81.81 127 GLU A N 1
ATOM 975 C CA . GLU A 1 127 ? -5.507 3.645 23.847 1.00 81.81 127 GLU A CA 1
ATOM 976 C C . GLU A 1 127 ? -4.179 2.867 23.874 1.00 81.81 127 GLU A C 1
ATOM 978 O O . GLU A 1 127 ? -3.152 3.407 24.279 1.00 81.81 127 GLU A O 1
ATOM 983 N N . ASP A 1 128 ? -4.165 1.637 23.348 1.00 80.94 128 ASP A N 1
ATOM 984 C CA . ASP A 1 128 ? -2.956 0.804 23.252 1.00 80.94 128 ASP A CA 1
ATOM 985 C C . ASP A 1 128 ? -1.955 1.327 22.209 1.00 80.94 128 ASP A C 1
ATOM 987 O O . ASP A 1 128 ? -0.793 0.917 22.190 1.00 80.94 128 ASP A O 1
ATOM 991 N N . LEU A 1 129 ? -2.392 2.223 21.319 1.00 72.00 129 LEU A N 1
ATOM 992 C CA . LEU A 1 129 ? -1.539 2.792 20.280 1.00 72.00 129 LEU A CA 1
ATOM 993 C C . LEU A 1 129 ? -0.670 3.952 20.793 1.00 72.00 129 LEU A C 1
ATOM 995 O O . LEU A 1 129 ? 0.240 4.369 20.078 1.00 72.00 129 LEU A O 1
ATOM 999 N N . GLY A 1 130 ? -0.933 4.486 21.995 1.00 62.12 130 GLY A N 1
ATOM 1000 C CA . GLY A 1 130 ? -0.206 5.640 22.543 1.00 62.12 130 GLY A CA 1
ATOM 1001 C C . GLY A 1 130 ? -0.367 6.922 21.713 1.00 62.12 130 GLY A C 1
ATOM 1002 O O . GLY A 1 130 ? 0.517 7.777 21.714 1.00 62.12 130 GLY A O 1
ATOM 1003 N N . ILE A 1 131 ? -1.465 7.025 20.952 1.00 62.75 131 ILE A N 1
ATOM 1004 C CA . ILE A 1 131 ? -1.780 8.150 20.045 1.00 62.75 131 ILE A CA 1
ATOM 1005 C C . ILE A 1 131 ? -2.657 9.209 20.757 1.00 62.75 131 ILE A C 1
ATOM 1007 O O . ILE A 1 131 ? -2.940 10.268 20.196 1.00 62.75 131 ILE A O 1
ATOM 1011 N N . VAL A 1 132 ? -3.047 8.947 22.010 1.00 49.19 132 VAL A N 1
ATOM 1012 C CA . VAL A 1 132 ? -3.760 9.848 22.932 1.00 49.19 132 VAL A CA 1
ATOM 1013 C C . VAL A 1 132 ? -3.184 9.756 24.336 1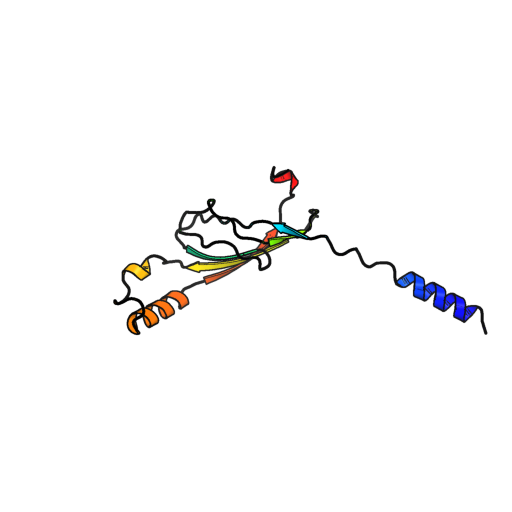.00 49.19 132 VAL A C 1
ATOM 1015 O O . VAL A 1 132 ? -2.744 8.649 24.713 1.00 49.19 132 VAL A O 1
#

Radius of gyration: 24.88 Å; chains: 1; bounding box: 81×21×52 Å

Sequence (132 aa):
MTRAAWLIVICGLALQGCTPPKPVRLGAPIEGYSHTSAAINWFSVNGGGGPNISPYSGGGKQNCCASLPVKWHPGLTVVVEWEKDPNVYDSINWPKPRYSDAWSKAAREHQAKYTRHRAVVPVVQYEDLGIV

pLDDT: mean 88.26, std 12.32, range [49.19, 98.31]

Foldseek 3Di:
DPPVVVVVVVVVVVVVPDDDPDFDKDFAWDWDAAAAQKKWPWKDKQNFTADTAHHRDIDDDTGIGHIDGPADDPPDKIKMKTKIQNCVPCLVVFDDDCPDPRRVVVVVVSSVPIDMDMDIGHDDGPVVVVPD

Secondary structure (DSSP, 8-state):
--HHHHHHHHHHHHTT---PPPPPEEEEEEEEE--SSSEEEEEEETTEEPPPB-TT-EEEEEEEEEEEESS--TT-EEEEEEEEETTGGGGGGSPSSTTSHHHHHHHHHHHTT-EEEEEEEEPPPSGGGT--